Protein AF-A0ABC9ILT9-F1 (afdb_monomer)

Solvent-accessible surface area (backbone atoms only — not comparable to full-atom values): 1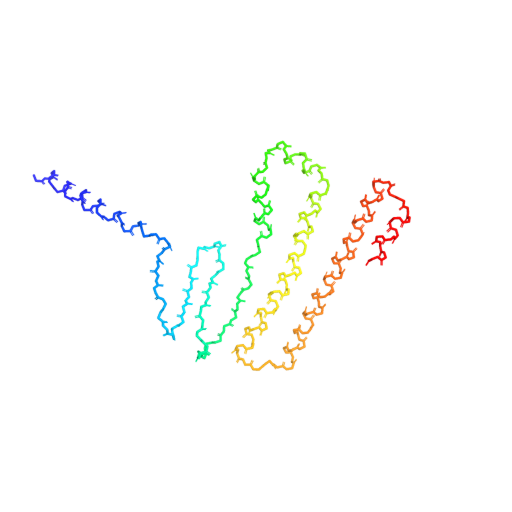0597 Å² total; per-residue (Å²): 116,73,67,62,54,54,52,53,54,57,54,57,60,62,67,63,64,67,75,75,72,66,63,92,83,67,89,73,86,82,63,88,84,54,74,47,78,44,84,54,62,98,89,48,77,66,50,73,48,72,44,92,88,55,90,80,82,84,69,76,73,70,70,80,83,52,64,67,57,51,52,50,48,55,56,67,74,42,52,75,69,54,44,55,60,40,72,68,31,68,67,54,59,46,52,52,51,51,51,57,49,57,46,51,50,52,46,53,50,43,52,52,54,40,54,51,42,54,53,47,74,78,39,83,75,50,73,67,57,51,51,53,52,52,50,50,53,48,50,42,51,52,49,51,49,53,52,51,54,50,49,31,51,53,51,34,56,49,38,52,76,70,70,51,54,71,72,59,41,52,55,50,68,73,108

Nearest PDB structures (foldseek):
  7ohu-assembly1_b  TM=5.796E-01  e=8.945E+00  Saccharomyces cerevisiae S288C

Organism: NCBI:txid273526

Radius of gyration: 27.29 Å; Cα contacts (8 Å, |Δi|>4): 76; chains: 1; bounding box: 51×63×79 Å

Foldseek 3Di:
DVVVVVVVVVVVVVVVVVVPPPPLPDDDDDDPQDKDWADDPPQDQIDIDHHPPDPDADFRQDTPPCLVVVVVVVLVPDDPVRNVVVVVVPVNVVVSVLSVLVSVLVVLLRVLVRVVSVVVVVHDDDPVNVVVSVVSVVVSVVSVVVSQQVVLVVVLVVCVVVVHDPVVNVVSNVD

S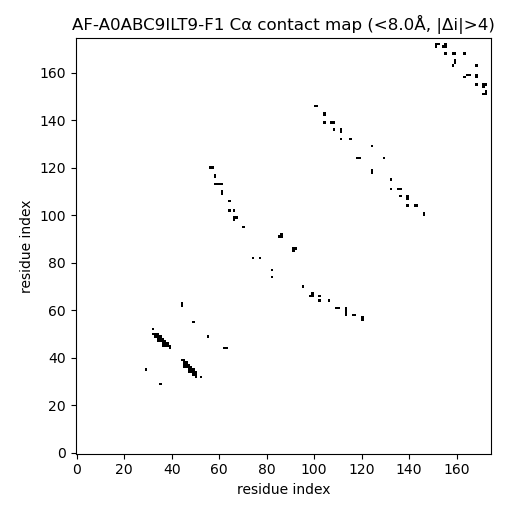econdary structure (DSSP, 8-state):
-HHHHHHHHHHHHHHGGGGG---S----PPPTT--EEE---TTS--EEE--TT-------PPPP--HHHHHHHHHHHS-HHHHHHHHS-HHHHHHHHHHHHHHHHHHHHHHHHHHHHHHHHHSSPPHHHHHHHHHHHHHHHHHHHHHHHHHHHHHHHHHHHTT--HHHHHHHHH-

pLDDT: mean 70.79, std 10.99, range [50.0, 90.25]

Mean predicted aligned error: 15.71 Å

Structure (mmCIF, N/CA/C/O backbone):
data_AF-A0ABC9ILT9-F1
#
_entry.id   AF-A0ABC9ILT9-F1
#
loop_
_atom_site.group_PDB
_atom_site.id
_atom_site.type_symbol
_atom_site.label_atom_id
_atom_site.label_alt_id
_atom_site.label_comp_id
_atom_site.label_asym_id
_atom_site.label_entity_id
_atom_site.label_seq_id
_atom_site.pdbx_PDB_ins_code
_atom_site.Cartn_x
_atom_site.Cartn_y
_atom_site.Cartn_z
_atom_site.occupancy
_atom_site.B_iso_or_equiv
_atom_site.auth_seq_id
_atom_site.auth_comp_id
_atom_site.auth_asym_id
_atom_site.auth_atom_id
_atom_site.pdbx_PDB_model_num
ATOM 1 N N . MET A 1 1 ? -30.916 -44.059 -43.479 1.00 54.59 1 MET A N 1
ATOM 2 C CA . MET A 1 1 ? -29.862 -43.031 -43.674 1.00 54.59 1 MET A CA 1
ATOM 3 C C . MET A 1 1 ? -29.936 -41.864 -42.690 1.00 54.59 1 MET A C 1
ATOM 5 O O . MET A 1 1 ? -28.904 -41.547 -42.123 1.00 54.59 1 MET A O 1
ATOM 9 N N . LYS A 1 2 ? -31.103 -41.248 -42.431 1.00 53.88 2 LYS A N 1
ATOM 10 C CA . LYS A 1 2 ? -31.210 -40.080 -41.524 1.00 53.88 2 LYS A CA 1
ATOM 11 C C . LYS A 1 2 ? -30.817 -40.367 -40.060 1.00 53.88 2 LYS A C 1
ATOM 13 O O . LYS A 1 2 ? -30.171 -39.535 -39.442 1.00 53.88 2 LYS A O 1
ATOM 18 N N . VAL A 1 3 ? -31.123 -41.560 -39.539 1.00 65.19 3 VAL A N 1
ATOM 19 C CA . VAL A 1 3 ? -30.796 -41.960 -38.150 1.00 65.19 3 VAL A CA 1
ATOM 20 C C . VAL A 1 3 ? -29.284 -42.108 -37.923 1.00 65.19 3 VAL A C 1
ATOM 22 O O . VAL A 1 3 ? -28.774 -41.663 -36.901 1.00 65.19 3 VAL A O 1
ATOM 25 N N . ASN A 1 4 ? -28.542 -42.630 -38.906 1.00 65.88 4 ASN A N 1
ATOM 26 C CA . ASN A 1 4 ? -27.086 -42.789 -38.790 1.00 65.88 4 ASN A CA 1
ATOM 27 C C . ASN A 1 4 ? -26.354 -41.439 -38.780 1.00 65.88 4 ASN A C 1
ATOM 29 O O . ASN A 1 4 ? -25.340 -41.309 -38.106 1.00 65.88 4 ASN A O 1
ATOM 33 N N . ILE A 1 5 ? -26.882 -40.425 -39.475 1.00 76.50 5 ILE A N 1
ATOM 34 C CA . ILE A 1 5 ? -26.296 -39.075 -39.485 1.00 76.50 5 ILE A CA 1
ATOM 35 C C . ILE A 1 5 ? -26.460 -38.405 -38.113 1.00 76.50 5 ILE A C 1
ATOM 37 O O . ILE A 1 5 ? -25.511 -37.813 -37.610 1.00 76.50 5 ILE A O 1
ATOM 41 N N . VAL A 1 6 ? -27.620 -38.565 -37.465 1.00 78.62 6 VAL A N 1
ATOM 42 C CA . VAL A 1 6 ? -27.877 -37.988 -36.131 1.00 78.62 6 VAL A CA 1
ATOM 43 C C . VAL A 1 6 ? -26.972 -38.610 -35.064 1.00 78.62 6 VAL A C 1
ATOM 45 O O . VAL A 1 6 ? -26.426 -37.890 -34.232 1.00 78.62 6 VAL A O 1
ATOM 48 N N . ILE A 1 7 ? -26.758 -39.929 -35.116 1.00 79.00 7 ILE A N 1
ATOM 49 C CA . ILE A 1 7 ? -25.883 -40.631 -34.164 1.00 79.00 7 ILE A CA 1
ATOM 50 C C . ILE A 1 7 ? -24.423 -40.189 -34.330 1.00 79.00 7 ILE A C 1
ATOM 52 O O . ILE A 1 7 ? -23.745 -39.943 -33.336 1.00 79.00 7 ILE A O 1
ATOM 56 N N . ILE A 1 8 ? -23.950 -40.024 -35.570 1.00 80.56 8 ILE A N 1
ATOM 57 C CA . ILE A 1 8 ? -22.581 -39.565 -35.846 1.00 80.56 8 ILE A CA 1
ATOM 58 C C . ILE A 1 8 ? -22.377 -38.124 -35.357 1.00 80.56 8 ILE A C 1
ATOM 60 O O . ILE A 1 8 ? -21.364 -37.837 -34.724 1.00 80.56 8 ILE A O 1
ATOM 64 N N . SER A 1 9 ? -23.345 -37.227 -35.572 1.00 76.31 9 SER A N 1
ATOM 65 C CA . SER A 1 9 ? -23.261 -35.853 -35.059 1.00 76.31 9 SER A CA 1
ATOM 66 C C . SER A 1 9 ? -23.227 -35.801 -33.529 1.00 76.31 9 SER A C 1
ATOM 68 O O . SER A 1 9 ? -22.429 -35.054 -32.968 1.00 76.31 9 SER A O 1
ATOM 70 N N . LEU A 1 10 ? -24.031 -36.624 -32.848 1.00 78.19 10 LEU A N 1
ATOM 71 C CA . LEU A 1 10 ? -24.052 -36.675 -31.384 1.00 78.19 10 LEU A CA 1
ATOM 72 C C . LEU A 1 10 ? -22.740 -37.231 -30.801 1.00 78.19 10 LEU A C 1
ATOM 74 O O . LEU A 1 10 ? -22.298 -36.787 -29.744 1.00 78.19 10 LEU A O 1
ATOM 78 N N . LEU A 1 11 ? -22.095 -38.158 -31.516 1.00 80.12 11 LEU A N 1
ATOM 79 C CA . LEU A 1 11 ? -20.797 -38.709 -31.135 1.00 80.12 11 LEU A CA 1
ATOM 80 C C . LEU A 1 11 ? -19.668 -37.676 -31.283 1.00 80.12 11 LEU A C 1
ATOM 82 O O . LEU A 1 11 ? -18.780 -37.618 -30.448 1.00 80.12 11 LEU A O 1
ATOM 86 N N . ILE A 1 12 ? -19.702 -36.819 -32.308 1.00 78.75 12 ILE A N 1
ATOM 87 C CA . ILE A 1 12 ? -18.672 -35.781 -32.499 1.00 78.75 12 ILE A CA 1
ATOM 88 C C . ILE A 1 12 ? -18.761 -34.703 -31.403 1.00 78.75 12 ILE A C 1
ATOM 90 O O . ILE A 1 12 ? -17.734 -34.227 -30.923 1.00 78.75 12 ILE A O 1
ATOM 94 N N . LEU A 1 13 ? -19.976 -34.364 -30.957 1.00 72.00 13 LEU A N 1
ATOM 95 C CA . LEU A 1 13 ? -20.217 -33.384 -29.889 1.00 72.00 13 LEU A CA 1
ATOM 96 C C . LEU A 1 13 ? -19.703 -33.840 -28.512 1.00 72.00 13 LEU A C 1
ATOM 98 O O . LEU A 1 13 ? -19.287 -33.001 -27.712 1.00 72.00 13 LEU A O 1
ATOM 102 N N . SER A 1 14 ? -19.687 -35.146 -28.228 1.00 70.94 14 SER A N 1
ATOM 103 C CA . SER A 1 14 ? -19.218 -35.661 -26.934 1.00 70.94 14 SER A CA 1
ATOM 104 C C . SER A 1 14 ? -17.690 -35.718 -26.810 1.00 70.94 14 SER A C 1
ATOM 106 O O . SER A 1 14 ? -17.179 -35.609 -25.696 1.00 70.94 14 SER A O 1
ATOM 108 N N . LEU A 1 15 ? -16.939 -35.798 -27.919 1.00 67.38 15 LEU A N 1
ATOM 109 C CA . LEU A 1 15 ? -15.468 -35.766 -27.880 1.00 67.38 15 LEU A CA 1
ATOM 110 C C . LEU A 1 15 ? -14.885 -34.358 -27.644 1.00 67.38 15 LEU A C 1
ATOM 112 O O . LEU A 1 15 ? -13.757 -34.241 -27.167 1.00 67.38 15 LEU A O 1
ATOM 116 N N . SER A 1 16 ? -15.631 -33.282 -27.917 1.00 65.00 16 SER A N 1
ATOM 117 C CA . SER A 1 16 ? -15.161 -31.902 -27.696 1.00 65.00 16 SER A CA 1
ATOM 118 C C . SER A 1 16 ? -15.194 -31.433 -26.232 1.00 65.00 16 SER A C 1
ATOM 120 O O . SER A 1 16 ? -14.546 -30.441 -25.897 1.00 65.00 16 SER A O 1
ATOM 122 N N . SER A 1 17 ? -15.893 -32.134 -25.332 1.00 59.00 17 SER A N 1
ATOM 123 C CA . SER A 1 17 ? -16.068 -31.689 -23.936 1.00 59.00 17 SER A CA 1
ATOM 124 C C . SER A 1 17 ? -14.898 -32.011 -22.998 1.00 59.00 17 SER A C 1
ATOM 126 O O . SER A 1 17 ? -14.848 -31.477 -21.892 1.00 59.00 17 SER A O 1
ATOM 128 N N . CYS A 1 18 ? -13.916 -32.816 -23.415 1.00 62.31 18 CYS A N 1
ATOM 129 C CA . CYS A 1 18 ? -12.738 -33.106 -22.585 1.00 62.31 18 CYS A CA 1
ATOM 130 C C . CYS A 1 18 ? -11.659 -32.007 -22.636 1.00 62.31 18 CYS A C 1
ATOM 132 O O . CYS A 1 18 ? -10.775 -31.986 -21.783 1.00 62.31 18 CYS A O 1
ATOM 134 N N . ALA A 1 19 ? -11.734 -31.062 -23.582 1.00 59.66 19 ALA A N 1
ATOM 135 C CA . ALA A 1 19 ? -10.762 -29.969 -23.702 1.00 59.66 19 ALA A CA 1
ATOM 136 C C . ALA A 1 19 ? -10.899 -28.888 -22.606 1.00 59.66 19 ALA A C 1
ATOM 138 O O . ALA A 1 19 ? -9.993 -28.076 -22.430 1.00 59.66 19 ALA A O 1
ATOM 139 N N . LEU A 1 20 ? -12.003 -28.891 -21.849 1.00 57.59 20 LEU A N 1
ATOM 140 C CA . LEU A 1 20 ? -12.288 -27.922 -20.782 1.00 57.59 20 LEU A CA 1
ATOM 141 C C . LEU A 1 20 ? -11.794 -28.361 -19.390 1.00 57.59 20 LEU A C 1
ATOM 143 O O . LEU A 1 20 ? -11.826 -27.563 -18.460 1.00 57.59 20 LEU A O 1
ATOM 147 N N . PHE A 1 21 ? -11.276 -29.587 -19.238 1.00 55.72 21 PHE A N 1
ATOM 148 C CA . PHE A 1 21 ? -10.697 -30.093 -17.982 1.00 55.72 21 PHE A CA 1
ATOM 149 C C . PHE A 1 21 ? -9.173 -29.912 -17.907 1.00 55.72 21 PHE A C 1
ATOM 151 O O . PHE A 1 21 ? -8.453 -30.730 -17.330 1.00 55.72 21 PHE A O 1
ATOM 158 N N . LYS A 1 22 ? -8.640 -28.833 -18.487 1.00 54.56 22 LYS A N 1
ATOM 159 C CA . LYS A 1 22 ? -7.242 -28.470 -18.258 1.00 54.56 22 LYS A CA 1
ATOM 160 C C . LYS A 1 22 ? -7.153 -27.860 -16.861 1.00 54.56 22 LYS A C 1
ATOM 162 O O . LYS A 1 22 ? -7.685 -26.779 -16.630 1.00 54.56 22 LYS A O 1
ATOM 167 N N . SER A 1 23 ? -6.534 -28.582 -15.923 1.00 52.09 23 SER A N 1
ATOM 168 C CA . SER A 1 23 ? -6.285 -28.066 -14.574 1.00 52.09 23 SER A CA 1
ATOM 169 C C . SER A 1 23 ? -5.623 -26.685 -14.682 1.00 52.09 23 SER A C 1
ATOM 171 O O . SER A 1 23 ? -4.586 -26.590 -15.344 1.00 52.09 23 SER A O 1
ATOM 173 N N . PRO A 1 24 ? -6.168 -25.633 -14.044 1.00 56.03 24 PRO A N 1
ATOM 174 C CA . PRO A 1 24 ? -5.531 -24.316 -14.023 1.00 56.03 24 PRO A CA 1
ATOM 175 C C . PRO A 1 24 ? -4.156 -24.346 -13.330 1.00 56.03 24 PRO A C 1
ATOM 177 O O . PRO A 1 24 ? -3.363 -23.427 -13.488 1.00 56.03 24 PRO A O 1
ATOM 180 N N . ALA A 1 25 ? -3.839 -25.426 -12.609 1.00 53.84 25 ALA A N 1
ATOM 181 C CA . ALA A 1 25 ? -2.528 -25.698 -12.036 1.00 53.84 25 ALA A CA 1
ATOM 182 C C . ALA A 1 25 ? -1.679 -26.602 -12.954 1.00 53.84 25 ALA A C 1
ATOM 184 O O . ALA A 1 25 ? -1.262 -27.695 -12.554 1.00 53.84 25 ALA A O 1
ATOM 185 N N . SER A 1 26 ? -1.431 -26.185 -14.199 1.00 58.94 26 SER A N 1
ATOM 186 C CA . SER A 1 26 ? -0.448 -26.854 -15.057 1.00 58.94 26 SER A CA 1
ATOM 187 C C . SER A 1 26 ? 0.973 -26.465 -14.643 1.00 58.94 26 SER A C 1
ATOM 189 O O . SER A 1 26 ? 1.306 -25.290 -14.502 1.00 58.94 26 SER A O 1
ATOM 191 N N . LYS A 1 27 ? 1.837 -27.465 -14.441 1.00 60.75 27 LYS A N 1
ATOM 192 C CA . LYS A 1 27 ? 3.268 -27.233 -14.218 1.00 60.75 27 LYS A CA 1
ATOM 193 C C . LYS A 1 27 ? 3.913 -26.893 -15.559 1.00 60.75 27 LYS A C 1
ATOM 195 O O . LYS A 1 27 ? 3.873 -27.706 -16.478 1.00 60.75 27 LYS A O 1
ATOM 200 N N . HIS A 1 28 ? 4.500 -25.709 -15.652 1.00 69.00 28 HIS A N 1
ATOM 201 C CA . HIS A 1 28 ? 5.349 -25.306 -16.765 1.00 69.00 28 HIS A CA 1
ATOM 202 C C . HIS A 1 28 ? 6.770 -25.146 -16.232 1.00 69.00 28 HIS A C 1
ATOM 204 O O . HIS A 1 28 ? 6.979 -24.444 -15.243 1.00 69.00 28 HIS A O 1
ATOM 210 N N . GLU A 1 29 ? 7.733 -25.833 -16.844 1.00 70.44 29 GLU A N 1
ATOM 211 C CA . GLU A 1 29 ? 9.141 -25.613 -16.525 1.00 70.44 29 GLU A CA 1
ATOM 212 C C . GLU A 1 29 ? 9.540 -24.212 -16.991 1.00 70.44 29 GLU A C 1
ATOM 214 O O . GLU A 1 29 ? 9.308 -23.838 -18.143 1.00 70.44 29 GLU A O 1
ATOM 219 N N . LEU A 1 30 ? 10.113 -23.432 -16.075 1.00 75.06 30 LEU A N 1
ATOM 220 C CA . LEU A 1 30 ? 10.652 -22.116 -16.385 1.00 75.06 30 LEU A CA 1
ATOM 221 C C . LEU A 1 30 ? 12.015 -22.317 -17.050 1.00 75.06 30 LEU A C 1
ATOM 223 O O . LEU A 1 30 ? 12.928 -22.892 -16.456 1.00 75.06 30 LEU A O 1
ATOM 227 N N . LYS A 1 31 ? 12.154 -21.854 -18.288 1.00 77.88 31 LYS A N 1
ATOM 228 C CA . LYS A 1 31 ? 13.430 -21.824 -18.993 1.00 77.88 31 LYS A CA 1
ATOM 229 C C . LY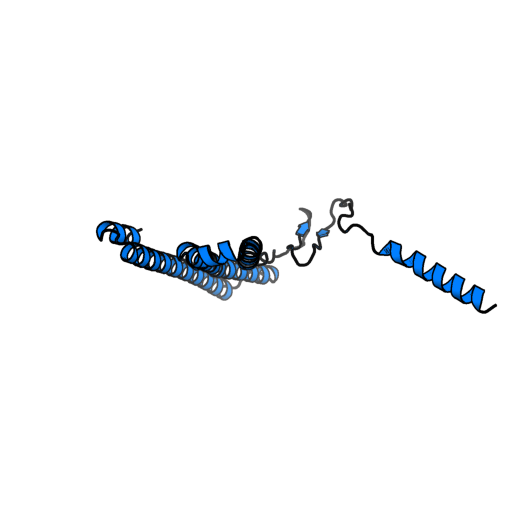S A 1 31 ? 14.317 -20.725 -18.396 1.00 77.88 31 LYS A C 1
ATOM 231 O O . LYS A 1 31 ? 13.849 -19.607 -18.164 1.00 77.88 31 LYS A O 1
ATOM 236 N N . PRO A 1 32 ? 15.607 -21.007 -18.165 1.00 73.62 32 PRO A N 1
ATOM 237 C CA . PRO A 1 32 ? 16.547 -20.002 -17.689 1.00 73.62 32 PRO A CA 1
ATOM 238 C C . PRO A 1 32 ? 16.622 -18.793 -18.632 1.00 73.62 32 PRO A C 1
ATOM 240 O O . PRO A 1 32 ? 16.708 -18.958 -19.846 1.00 73.62 32 PRO A O 1
ATOM 243 N N . GLY A 1 33 ? 16.623 -17.584 -18.066 1.00 74.56 33 GLY A N 1
ATOM 244 C CA . GLY A 1 33 ? 16.824 -16.337 -18.815 1.00 74.56 33 GLY A CA 1
ATOM 245 C C . GLY A 1 33 ? 15.578 -15.750 -19.488 1.00 74.56 33 GLY A C 1
ATOM 246 O O . GLY A 1 33 ? 15.668 -14.670 -20.065 1.00 74.56 33 GLY A O 1
ATOM 247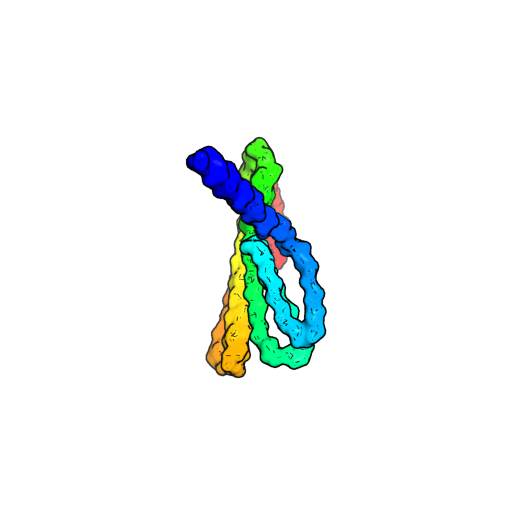 N N . GLU A 1 34 ? 14.415 -16.396 -19.390 1.00 77.50 34 GLU A N 1
ATOM 248 C CA . GLU A 1 34 ? 13.156 -15.857 -19.915 1.00 77.50 34 GLU A CA 1
ATOM 249 C C . GLU A 1 34 ? 12.341 -15.123 -18.835 1.00 77.50 34 GLU A C 1
ATOM 251 O O . GLU A 1 34 ? 12.401 -15.433 -17.642 1.00 77.50 34 GLU A O 1
ATOM 256 N N . THR A 1 35 ? 11.561 -14.128 -19.261 1.00 76.00 35 THR A N 1
ATOM 257 C CA . THR A 1 35 ? 10.583 -13.435 -18.413 1.00 76.00 35 THR A CA 1
ATOM 258 C C . THR A 1 35 ? 9.261 -14.183 -18.430 1.00 76.00 35 THR A C 1
ATOM 260 O O . THR A 1 35 ? 8.750 -14.521 -19.497 1.00 76.00 35 THR A O 1
ATOM 263 N N . TYR A 1 36 ? 8.685 -14.393 -17.248 1.00 74.94 36 TYR A N 1
ATOM 264 C CA . TYR A 1 36 ? 7.418 -15.103 -17.089 1.00 74.94 36 TYR A CA 1
ATOM 265 C C . TYR A 1 36 ? 6.368 -14.200 -16.467 1.00 74.94 36 TYR A C 1
ATOM 267 O O . TYR A 1 36 ? 6.626 -13.551 -15.454 1.00 74.94 36 TYR A O 1
ATOM 275 N N . TRP A 1 37 ? 5.180 -14.200 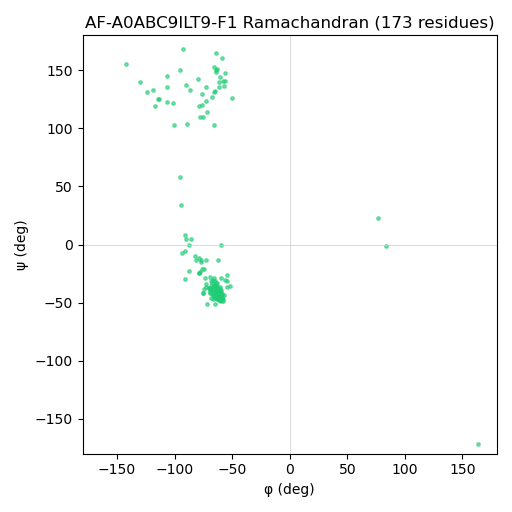-17.067 1.00 71.56 37 TRP A N 1
ATOM 276 C CA . TRP A 1 37 ? 3.987 -13.565 -16.529 1.00 71.56 37 TRP A CA 1
ATOM 277 C C . TRP A 1 37 ? 3.032 -14.650 -16.030 1.00 71.56 37 TRP A C 1
ATOM 279 O O . TRP A 1 37 ? 2.658 -15.550 -16.782 1.00 71.56 37 TRP A O 1
ATOM 289 N N . PHE A 1 38 ? 2.677 -14.587 -14.751 1.00 69.94 38 PHE A N 1
ATOM 290 C CA . PHE A 1 38 ? 1.752 -15.514 -14.115 1.00 69.94 38 PHE A CA 1
ATOM 291 C C . PHE A 1 38 ? 0.381 -14.848 -14.013 1.00 69.94 38 PHE A C 1
ATOM 293 O O . PHE A 1 38 ? 0.151 -14.004 -13.141 1.00 69.94 38 PHE A O 1
ATOM 300 N N . ASP A 1 39 ? -0.519 -15.242 -14.912 1.00 60.25 39 ASP A N 1
ATOM 301 C CA . ASP A 1 39 ? -1.932 -14.886 -14.847 1.00 60.25 39 ASP A CA 1
ATOM 302 C C . ASP A 1 39 ? -2.624 -15.773 -13.813 1.00 60.25 39 ASP A C 1
ATOM 304 O O . ASP A 1 39 ? -2.782 -16.982 -14.002 1.00 60.25 39 ASP A O 1
ATOM 308 N N . TYR A 1 40 ? -3.019 -15.172 -12.697 1.00 61.84 40 TYR A N 1
ATOM 309 C CA . TYR A 1 40 ? -3.925 -15.807 -11.750 1.00 61.84 40 TYR A CA 1
ATOM 310 C C . TYR A 1 40 ? -5.372 -15.412 -12.076 1.00 61.84 40 TYR A C 1
ATOM 312 O O . TYR A 1 40 ? -5.623 -14.514 -12.881 1.00 61.84 40 TYR A O 1
ATOM 320 N N . ASP A 1 41 ? -6.340 -16.091 -11.464 1.00 59.56 41 ASP A N 1
ATOM 321 C CA . ASP A 1 41 ? -7.739 -15.681 -11.548 1.00 59.56 41 ASP A CA 1
ATOM 322 C C . ASP A 1 41 ? -7.924 -14.247 -11.014 1.00 59.56 41 ASP A C 1
ATOM 324 O O . ASP A 1 41 ? -7.099 -13.735 -10.258 1.00 59.56 41 ASP A O 1
ATOM 328 N N . SER A 1 42 ? -9.027 -13.585 -11.376 1.00 51.47 42 SER A N 1
ATOM 329 C CA . SER A 1 42 ? -9.305 -12.172 -11.049 1.00 51.47 42 SER A CA 1
ATOM 330 C C . SER A 1 42 ? -9.352 -11.842 -9.545 1.00 51.47 42 SER A C 1
ATOM 332 O O . SER A 1 42 ? -9.609 -10.700 -9.172 1.00 51.47 42 SER A O 1
ATOM 334 N N . THR A 1 43 ? -9.143 -12.833 -8.677 1.00 56.28 43 THR A N 1
ATOM 335 C CA . THR A 1 43 ? -9.061 -12.700 -7.221 1.00 56.28 43 THR A CA 1
ATOM 336 C C . THR A 1 43 ? -7.623 -12.535 -6.709 1.00 56.28 43 THR A C 1
ATOM 338 O O . THR A 1 43 ? -7.427 -12.255 -5.526 1.00 56.28 43 THR A O 1
ATOM 341 N N . ARG A 1 44 ? -6.606 -12.681 -7.571 1.00 56.31 44 ARG A N 1
ATOM 342 C CA . ARG A 1 44 ? -5.184 -12.688 -7.195 1.00 56.31 44 ARG A CA 1
ATOM 343 C C . ARG A 1 44 ? -4.372 -11.722 -8.058 1.00 56.31 44 ARG A C 1
ATOM 345 O O . ARG A 1 44 ? -4.564 -11.623 -9.264 1.00 56.31 44 ARG A O 1
ATOM 352 N N . SER A 1 45 ? -3.427 -11.019 -7.434 1.00 58.81 45 SER A N 1
ATOM 353 C CA . SER A 1 45 ? -2.468 -10.164 -8.142 1.00 58.81 45 SER A CA 1
ATOM 354 C C . SER A 1 45 ? -1.545 -11.005 -9.028 1.00 58.81 45 SER A C 1
ATOM 356 O O . SER A 1 45 ? -0.975 -11.984 -8.550 1.00 58.81 45 SER A O 1
ATOM 358 N N . SER A 1 46 ? -1.376 -10.613 -10.296 1.00 63.12 46 SER A N 1
ATOM 359 C CA . SER A 1 46 ? -0.418 -11.218 -11.234 1.00 63.12 46 SER A CA 1
ATOM 360 C C . SER A 1 46 ? 1.005 -11.173 -10.676 1.00 63.12 46 SER A C 1
ATOM 362 O O . SER A 1 46 ? 1.411 -10.162 -10.097 1.00 63.12 46 SER A O 1
ATOM 364 N N . ALA A 1 47 ? 1.784 -12.233 -10.886 1.00 70.00 47 ALA A N 1
ATOM 365 C CA . ALA A 1 47 ? 3.208 -12.244 -10.558 1.00 70.00 47 ALA A CA 1
ATOM 366 C C . ALA A 1 47 ? 4.036 -12.171 -11.841 1.00 70.00 47 ALA A C 1
ATOM 368 O O . ALA A 1 47 ? 3.666 -12.744 -12.862 1.00 70.00 47 ALA A O 1
ATOM 369 N N . ILE A 1 48 ? 5.178 -11.492 -11.782 1.00 74.81 48 ILE A N 1
ATOM 370 C CA . ILE A 1 48 ? 6.148 -11.458 -12.875 1.00 74.81 48 ILE A CA 1
ATOM 371 C C . ILE A 1 48 ? 7.506 -11.919 -12.353 1.00 74.81 48 ILE A C 1
ATOM 373 O O . ILE A 1 48 ? 7.968 -11.462 -11.308 1.00 74.81 48 ILE A O 1
ATOM 377 N N . TYR A 1 49 ? 8.139 -12.838 -13.075 1.00 78.62 49 TYR A N 1
ATOM 378 C CA . TYR A 1 49 ? 9.534 -13.202 -12.856 1.00 78.62 49 TYR A CA 1
ATOM 379 C C . TYR A 1 49 ? 10.394 -12.524 -13.914 1.00 78.62 49 TYR A C 1
ATOM 381 O O . TYR A 1 49 ? 10.199 -12.736 -15.113 1.00 78.62 49 TYR A O 1
ATOM 389 N N . ILE A 1 50 ? 11.357 -11.726 -13.458 1.00 80.44 50 ILE A N 1
ATOM 390 C CA . ILE A 1 50 ? 12.319 -11.035 -14.309 1.00 80.44 50 ILE A CA 1
ATOM 391 C C . ILE A 1 50 ? 13.716 -11.567 -13.961 1.00 80.44 50 ILE A C 1
ATOM 393 O O . ILE A 1 50 ? 14.137 -11.429 -12.810 1.00 80.44 50 ILE A O 1
ATOM 397 N N . PRO A 1 51 ? 14.434 -12.179 -14.920 1.00 80.75 51 PRO A N 1
ATOM 398 C CA . PRO A 1 51 ? 15.827 -12.580 -14.738 1.00 80.75 51 PRO A CA 1
ATOM 399 C C . PRO A 1 51 ? 16.711 -11.392 -14.340 1.00 80.75 51 PRO A C 1
ATOM 401 O O . PRO A 1 51 ? 16.483 -10.275 -14.802 1.00 80.75 51 PRO A O 1
ATOM 404 N N . ALA A 1 52 ? 17.749 -11.639 -13.536 1.00 76.88 52 ALA A N 1
ATOM 405 C CA . ALA A 1 52 ? 18.648 -10.592 -13.035 1.00 76.88 52 ALA A CA 1
ATOM 406 C C . ALA A 1 52 ? 19.307 -9.758 -14.153 1.00 76.88 52 ALA A C 1
ATOM 408 O O . ALA A 1 52 ? 19.548 -8.568 -13.971 1.00 76.88 52 ALA A O 1
ATOM 409 N N . ASP A 1 53 ? 19.531 -10.372 -15.317 1.00 81.12 53 ASP A N 1
ATOM 410 C CA . ASP A 1 53 ? 20.237 -9.772 -16.455 1.00 81.12 53 ASP A CA 1
ATOM 411 C C . ASP A 1 53 ? 19.293 -9.035 -17.429 1.00 81.12 53 ASP A C 1
ATOM 413 O O . ASP A 1 53 ? 19.703 -8.588 -18.501 1.00 81.12 53 ASP A O 1
ATOM 417 N N . SER A 1 54 ? 18.005 -8.932 -17.090 1.00 78.62 54 SER A N 1
ATOM 418 C CA . SER A 1 54 ? 16.992 -8.329 -17.953 1.00 78.62 54 SER A CA 1
ATOM 419 C C . SER A 1 54 ? 17.014 -6.799 -17.895 1.00 78.62 54 SER A C 1
ATOM 421 O O . SER A 1 54 ? 17.156 -6.188 -16.838 1.00 78.62 54 SER A O 1
ATOM 423 N N . ASN A 1 55 ? 16.792 -6.158 -19.043 1.00 80.94 55 ASN A N 1
ATOM 424 C CA . ASN A 1 55 ? 16.590 -4.710 -19.152 1.00 80.94 55 ASN A CA 1
ATOM 425 C C . ASN A 1 55 ? 15.125 -4.285 -18.930 1.00 80.94 55 ASN A C 1
ATOM 427 O O . ASN A 1 55 ? 14.789 -3.108 -19.097 1.00 80.94 55 ASN A O 1
ATOM 431 N N . ILE A 1 56 ? 14.249 -5.229 -18.579 1.00 80.81 56 ILE A N 1
ATOM 432 C CA . ILE A 1 56 ? 12.835 -4.971 -18.329 1.00 80.81 56 ILE A CA 1
ATOM 433 C C . ILE A 1 56 ? 12.693 -4.229 -17.005 1.00 80.81 56 ILE A C 1
ATOM 435 O O . ILE A 1 56 ? 13.104 -4.694 -15.944 1.00 80.81 56 ILE A O 1
ATOM 439 N N . LYS A 1 57 ? 12.053 -3.065 -17.072 1.00 81.44 57 LYS A N 1
ATOM 440 C CA . LYS A 1 57 ? 11.647 -2.295 -15.902 1.00 81.44 57 LYS A CA 1
ATOM 441 C C . LYS A 1 57 ? 10.140 -2.420 -15.751 1.00 81.44 57 LYS A C 1
ATOM 443 O O . LYS A 1 57 ? 9.414 -2.299 -16.734 1.00 81.44 57 LYS A O 1
ATOM 448 N N . TYR A 1 58 ? 9.676 -2.639 -14.531 1.00 81.50 58 TYR A N 1
ATOM 449 C CA . TYR A 1 58 ? 8.258 -2.809 -14.253 1.00 81.50 58 TYR A CA 1
ATOM 450 C C . TYR A 1 58 ? 7.888 -2.143 -12.932 1.00 81.50 58 TYR A C 1
ATOM 452 O O . TYR A 1 58 ? 8.730 -1.974 -12.050 1.00 81.50 58 TYR A O 1
ATOM 460 N N . CYS A 1 59 ? 6.615 -1.787 -12.809 1.00 82.31 59 CYS A N 1
ATOM 461 C CA . CYS A 1 59 ? 6.027 -1.299 -11.573 1.00 82.31 59 CYS A CA 1
ATOM 462 C C . CYS A 1 59 ? 4.996 -2.312 -11.097 1.00 82.31 59 CYS A C 1
ATOM 464 O O . CYS A 1 59 ? 4.087 -2.672 -11.845 1.00 82.31 59 CYS A O 1
ATOM 466 N N . VAL A 1 60 ? 5.138 -2.769 -9.855 1.00 79.25 60 VAL A N 1
ATOM 467 C CA . VAL A 1 60 ? 4.156 -3.648 -9.217 1.00 79.25 60 VAL A CA 1
ATOM 468 C C . VAL A 1 60 ? 2.924 -2.807 -8.901 1.00 79.25 60 VAL A C 1
ATOM 470 O O . VAL A 1 60 ? 3.005 -1.890 -8.083 1.00 79.25 60 VAL A O 1
ATOM 473 N N . ALA A 1 61 ? 1.799 -3.102 -9.553 1.00 72.62 61 ALA A N 1
ATOM 474 C CA . ALA A 1 61 ? 0.525 -2.507 -9.175 1.00 72.62 61 ALA A CA 1
ATOM 475 C C . ALA A 1 61 ? 0.187 -2.906 -7.728 1.00 72.62 61 ALA A C 1
ATOM 477 O O . ALA A 1 61 ? 0.440 -4.052 -7.336 1.00 72.62 61 ALA A O 1
ATOM 478 N N . PRO A 1 62 ? -0.359 -1.990 -6.913 1.00 70.12 62 PRO A N 1
ATOM 479 C CA . PRO A 1 62 ? -0.748 -2.333 -5.558 1.00 70.12 62 PRO A CA 1
ATOM 480 C C . PRO A 1 62 ? -1.820 -3.437 -5.571 1.00 70.12 62 PRO A C 1
ATOM 482 O O . PRO A 1 62 ? -2.656 -3.474 -6.478 1.00 70.12 62 PRO A O 1
ATOM 485 N N . PRO A 1 63 ? -1.792 -4.369 -4.600 1.00 66.12 63 PRO A N 1
ATOM 486 C CA . PRO A 1 63 ? -2.770 -5.447 -4.545 1.00 66.12 63 PRO A CA 1
ATOM 487 C C . PRO A 1 63 ? -4.183 -4.881 -4.340 1.00 66.12 63 PRO A C 1
ATOM 489 O O . PRO A 1 63 ? -4.319 -3.830 -3.703 1.00 66.12 63 PRO A O 1
ATOM 492 N N . PRO A 1 64 ? -5.230 -5.572 -4.834 1.00 61.81 64 PRO A N 1
ATOM 493 C CA . PRO A 1 64 ? -6.604 -5.151 -4.608 1.00 61.81 64 PRO A CA 1
ATOM 494 C C . PRO A 1 64 ? -6.877 -5.066 -3.105 1.00 61.81 64 PRO A C 1
ATOM 496 O O . PRO A 1 64 ? -6.405 -5.893 -2.320 1.00 61.81 64 PRO A O 1
ATOM 499 N N . ASP A 1 65 ? -7.630 -4.048 -2.703 1.00 63.25 65 ASP A N 1
ATOM 500 C CA . ASP A 1 65 ? -8.035 -3.868 -1.318 1.00 63.25 65 ASP A CA 1
ATOM 501 C C . ASP A 1 65 ? -8.969 -5.006 -0.881 1.00 63.25 65 ASP A C 1
ATOM 503 O O . ASP A 1 65 ? -10.150 -5.052 -1.227 1.00 63.25 65 ASP A O 1
ATOM 507 N N . VAL A 1 66 ? -8.418 -5.950 -0.118 1.00 58.62 66 VAL A N 1
ATOM 508 C CA . VAL A 1 66 ? -9.150 -7.107 0.405 1.00 58.62 66 VAL A CA 1
ATOM 509 C C . VAL A 1 66 ? -9.828 -6.830 1.745 1.00 58.62 66 VAL A C 1
ATOM 511 O O . VAL A 1 66 ? -10.483 -7.717 2.278 1.00 58.62 66 VAL A O 1
ATOM 514 N N . ALA A 1 67 ? -9.707 -5.632 2.328 1.00 57.03 67 ALA A N 1
ATOM 515 C CA . ALA A 1 67 ? -10.285 -5.373 3.646 1.00 57.03 67 ALA A CA 1
ATOM 516 C C . ALA A 1 67 ? -11.814 -5.521 3.618 1.00 57.03 67 ALA A C 1
ATOM 518 O O . ALA A 1 67 ? -12.388 -6.232 4.441 1.00 57.03 67 ALA A O 1
ATOM 519 N N . GLN A 1 68 ? -12.471 -4.921 2.622 1.00 58.50 68 GLN A N 1
ATOM 520 C CA . GLN A 1 68 ? -13.924 -5.009 2.444 1.00 58.50 68 GLN A CA 1
ATOM 521 C C . GLN A 1 68 ? -14.389 -6.439 2.138 1.00 58.50 68 GLN A C 1
ATOM 523 O O . GLN A 1 68 ? -15.409 -6.876 2.670 1.00 58.50 68 GLN A O 1
ATOM 528 N N . SER A 1 69 ? -13.643 -7.190 1.320 1.00 59.44 69 SER A N 1
ATOM 529 C CA . SER A 1 69 ? -14.000 -8.570 0.970 1.00 59.44 69 SER A CA 1
ATOM 530 C C . SER A 1 69 ? -13.776 -9.542 2.129 1.00 59.44 69 SER A C 1
ATOM 532 O O . SER A 1 69 ? -14.606 -10.419 2.347 1.00 59.44 69 SER A O 1
ATOM 534 N N . VAL A 1 70 ? -12.728 -9.344 2.932 1.00 59.88 70 VAL A N 1
ATOM 535 C CA . VAL A 1 70 ? -12.482 -10.093 4.173 1.00 59.88 70 VAL A CA 1
ATOM 536 C C . VAL A 1 70 ? -13.555 -9.778 5.212 1.00 59.88 70 VAL A C 1
ATOM 538 O O . VAL A 1 70 ? -14.086 -10.698 5.823 1.00 59.88 70 VAL A O 1
ATOM 541 N N . ILE A 1 71 ? -13.948 -8.509 5.372 1.00 59.38 71 ILE A N 1
ATOM 542 C CA . ILE A 1 71 ? -15.063 -8.119 6.252 1.00 59.38 71 ILE A CA 1
ATOM 543 C C . ILE A 1 71 ? -16.380 -8.749 5.779 1.00 59.38 71 ILE A C 1
ATOM 545 O O . ILE A 1 71 ? -17.159 -9.231 6.601 1.00 59.38 71 ILE A O 1
ATOM 549 N N . ALA A 1 72 ? -16.651 -8.742 4.473 1.00 61.09 72 ALA A N 1
ATOM 550 C CA . ALA A 1 72 ? -17.847 -9.356 3.906 1.00 61.09 72 ALA A CA 1
ATOM 551 C C . ALA A 1 72 ? -17.853 -10.881 4.099 1.00 61.09 72 ALA A C 1
ATOM 553 O O . ALA A 1 72 ? -18.889 -11.431 4.463 1.00 61.09 72 ALA A O 1
ATOM 554 N N . ALA A 1 73 ? -16.706 -11.544 3.930 1.00 62.00 73 ALA A N 1
ATOM 555 C CA . ALA A 1 73 ? -16.545 -12.975 4.181 1.00 62.00 73 ALA A CA 1
ATOM 556 C C . ALA A 1 73 ? -16.740 -13.318 5.667 1.00 62.00 73 ALA A C 1
ATOM 558 O O . ALA A 1 73 ? -17.531 -14.200 5.985 1.00 62.00 73 ALA A O 1
ATOM 559 N N . LEU A 1 74 ? -16.131 -12.550 6.576 1.00 59.72 74 LEU A N 1
ATOM 560 C CA . LEU A 1 74 ? -16.346 -12.674 8.022 1.00 59.72 74 LEU A CA 1
ATOM 561 C C . LEU A 1 74 ? -17.824 -12.515 8.392 1.00 59.72 74 LEU A C 1
ATOM 563 O O . LEU A 1 74 ? -18.346 -13.295 9.178 1.00 59.72 74 LEU A O 1
ATOM 567 N N . LYS A 1 75 ? -18.525 -11.539 7.802 1.00 59.34 75 LYS A N 1
ATOM 568 C CA . LYS A 1 75 ? -19.971 -11.364 8.011 1.00 59.34 75 LYS A CA 1
ATOM 569 C C . LYS A 1 75 ? -20.792 -12.521 7.441 1.00 59.34 75 LYS A C 1
ATOM 571 O O . LYS A 1 75 ? -21.809 -12.860 8.028 1.00 59.34 75 LYS A O 1
ATOM 576 N N . ALA A 1 76 ? -20.379 -13.105 6.319 1.00 64.94 76 ALA A N 1
ATOM 577 C CA . ALA A 1 76 ? -21.074 -14.221 5.680 1.00 64.94 76 ALA A CA 1
ATOM 578 C C . ALA A 1 76 ? -20.892 -15.555 6.427 1.00 64.94 76 ALA A C 1
ATOM 580 O O . ALA A 1 76 ? -21.783 -16.398 6.384 1.00 64.94 76 ALA A O 1
ATOM 581 N N . GLU A 1 77 ? -19.770 -15.741 7.128 1.00 61.53 77 GLU A N 1
ATOM 582 C CA . GLU A 1 77 ? -19.500 -16.923 7.963 1.00 61.53 77 GLU A CA 1
ATOM 583 C C . GLU A 1 77 ? -20.215 -16.885 9.329 1.00 61.53 77 GLU A C 1
ATOM 585 O O . GLU A 1 77 ? -20.285 -17.897 10.027 1.00 61.53 77 GLU A O 1
ATOM 590 N N . MET A 1 78 ? -20.778 -15.738 9.720 1.00 63.16 78 MET A N 1
ATOM 591 C CA . MET A 1 78 ? -21.520 -15.576 10.972 1.00 63.16 78 MET A CA 1
ATOM 592 C C . MET A 1 78 ? -23.014 -15.870 10.778 1.00 63.16 78 MET A C 1
ATOM 594 O O . MET A 1 78 ? -23.636 -15.422 9.819 1.00 63.16 78 MET A O 1
ATOM 598 N N . SER A 1 79 ? -23.632 -16.594 11.717 1.00 56.47 79 SER A N 1
ATOM 599 C CA . SER A 1 79 ? -25.089 -16.825 11.694 1.00 56.47 79 SER A CA 1
ATOM 600 C C . SER A 1 79 ? -25.876 -15.520 11.897 1.00 56.47 79 SER A C 1
ATOM 602 O O . SER A 1 79 ? -25.405 -14.603 12.569 1.00 56.47 79 SER A O 1
ATOM 604 N N . THR A 1 80 ? -27.106 -15.425 11.382 1.00 58.91 80 THR A N 1
ATOM 605 C CA . THR A 1 80 ? -27.977 -14.234 11.511 1.00 58.91 80 THR A CA 1
ATOM 606 C C . THR A 1 80 ? -28.197 -13.777 12.960 1.00 58.91 80 THR A C 1
ATOM 608 O O . THR A 1 80 ? -28.297 -12.578 13.215 1.00 58.91 80 THR A O 1
ATOM 611 N N . GLU A 1 81 ? -28.199 -14.703 13.921 1.00 54.41 81 GLU A N 1
ATOM 612 C CA . GLU A 1 81 ? -28.306 -14.411 15.359 1.00 54.41 81 GLU A CA 1
ATOM 613 C C . GLU A 1 81 ? -27.003 -13.839 15.938 1.00 54.41 81 GLU A C 1
ATOM 615 O O . GLU A 1 81 ? -27.037 -12.908 16.744 1.00 54.41 81 GLU A O 1
ATOM 620 N N . GLN A 1 82 ? -25.843 -14.332 15.491 1.00 54.97 82 GLN A N 1
ATOM 621 C CA . GLN A 1 82 ? -24.537 -13.763 15.842 1.00 54.97 82 GLN A CA 1
ATOM 622 C C . GLN A 1 82 ? -24.326 -12.398 15.187 1.00 54.97 82 GLN A C 1
ATOM 624 O O . GLN A 1 82 ? -23.805 -11.497 15.837 1.00 54.97 82 GLN A O 1
ATOM 629 N N . ILE A 1 83 ? -24.784 -12.207 13.946 1.00 51.97 83 ILE A N 1
ATOM 630 C CA . ILE A 1 83 ? -24.746 -10.910 13.266 1.00 51.97 83 ILE A CA 1
ATOM 631 C C . ILE A 1 83 ? -25.587 -9.899 14.038 1.00 51.97 83 ILE A C 1
ATOM 633 O O . ILE A 1 83 ? -25.083 -8.813 14.278 1.00 51.97 83 ILE A O 1
ATOM 637 N N . GLN A 1 84 ? -26.808 -10.214 14.488 1.00 52.75 84 GLN A N 1
ATOM 638 C CA . GLN A 1 84 ? -27.617 -9.275 15.287 1.00 52.75 84 GLN A CA 1
ATOM 639 C C . GLN A 1 84 ? -26.992 -8.953 16.653 1.00 52.75 84 GLN A C 1
ATOM 641 O O . GLN A 1 84 ? -27.002 -7.798 17.074 1.00 52.75 84 GLN A O 1
ATOM 646 N N . LYS A 1 85 ? -26.385 -9.943 17.320 1.00 54.69 85 LYS A N 1
ATOM 647 C CA . LYS A 1 85 ? -25.672 -9.734 18.591 1.00 54.69 85 LYS A CA 1
ATOM 648 C C . LYS A 1 85 ? -24.418 -8.866 18.434 1.00 54.69 85 LYS A C 1
ATOM 650 O O . LYS A 1 85 ? -24.129 -8.068 19.314 1.00 54.69 85 LYS A O 1
ATOM 655 N N . VAL A 1 86 ? -23.701 -9.013 17.318 1.00 52.31 86 VAL A N 1
ATOM 656 C CA . VAL A 1 86 ? -22.431 -8.321 17.030 1.00 52.31 86 VAL A CA 1
ATOM 657 C C . VAL A 1 86 ? -22.631 -6.986 16.302 1.00 52.31 86 VAL A C 1
ATOM 659 O O . VAL A 1 86 ? -21.861 -6.057 16.500 1.00 52.31 86 VAL A O 1
ATOM 662 N N . SER A 1 87 ? -23.686 -6.824 15.503 1.00 50.00 87 SER A N 1
ATOM 663 C CA . SER A 1 87 ? -24.071 -5.521 14.931 1.00 50.00 87 SER A CA 1
ATOM 664 C C . SER A 1 87 ? -24.723 -4.596 15.963 1.00 50.00 87 SER A C 1
ATOM 666 O O . SER A 1 87 ? -24.665 -3.380 15.796 1.00 50.00 87 SER A O 1
ATOM 668 N N . GLY A 1 88 ? -25.256 -5.150 17.058 1.00 50.78 88 GLY A N 1
ATOM 669 C CA . GLY A 1 88 ? -25.560 -4.403 18.282 1.00 50.78 88 GLY A CA 1
ATOM 670 C C . GLY A 1 88 ? -24.331 -4.092 19.150 1.00 50.78 88 GLY A C 1
ATOM 671 O O . GLY A 1 88 ? -24.421 -3.248 20.040 1.00 50.78 88 GLY A O 1
ATOM 672 N N . ASP A 1 89 ? -23.187 -4.736 18.894 1.00 52.84 89 ASP A N 1
ATOM 673 C CA . ASP A 1 89 ? -21.943 -4.530 19.633 1.00 52.84 89 ASP A CA 1
ATOM 674 C C . ASP A 1 89 ? -21.132 -3.403 18.974 1.00 52.84 89 ASP A C 1
ATOM 676 O O . ASP A 1 89 ? -20.521 -3.557 17.909 1.00 52.84 89 ASP A O 1
ATOM 680 N N . ALA A 1 90 ? -21.147 -2.223 19.598 1.00 54.12 90 ALA A N 1
ATOM 681 C CA . ALA A 1 90 ? -20.498 -1.019 19.077 1.00 54.12 90 ALA A CA 1
ATOM 682 C C . ALA A 1 90 ? -18.998 -1.231 18.770 1.00 54.12 90 ALA A C 1
ATOM 684 O O . ALA A 1 90 ? -18.449 -0.573 17.881 1.00 54.12 90 ALA A O 1
ATOM 685 N N . GLY A 1 91 ? -18.342 -2.184 19.445 1.00 52.53 91 GLY A N 1
ATOM 686 C CA . GLY A 1 91 ? -16.939 -2.539 19.225 1.00 52.53 91 GLY A CA 1
ATOM 687 C C . GLY A 1 91 ? -16.644 -3.117 17.835 1.00 52.53 91 GLY A C 1
ATOM 688 O O . GLY A 1 91 ? -15.642 -2.749 17.223 1.00 52.53 91 GLY A O 1
ATOM 689 N N . PHE A 1 92 ? -17.524 -3.959 17.283 1.00 55.31 92 PHE A N 1
ATOM 690 C CA . PHE A 1 92 ? -17.298 -4.577 15.970 1.00 55.31 92 PHE A CA 1
ATOM 691 C C . PHE A 1 92 ? -17.528 -3.595 14.820 1.00 55.31 92 PHE A C 1
ATOM 693 O O . PHE A 1 92 ? -16.726 -3.532 13.888 1.00 55.31 92 PHE A O 1
ATOM 700 N N . SER A 1 93 ? -18.582 -2.774 14.900 1.00 57.53 93 SER A N 1
ATOM 701 C CA . SER A 1 93 ? -18.808 -1.710 13.912 1.00 57.53 93 SER A CA 1
ATOM 702 C C . SER A 1 93 ? -17.645 -0.714 13.893 1.00 57.53 93 SER A C 1
ATOM 704 O O . SER A 1 93 ? -17.256 -0.253 12.821 1.00 57.53 93 SER A O 1
ATOM 706 N N . THR A 1 94 ? -17.060 -0.419 15.056 1.00 59.91 94 THR A N 1
ATOM 707 C CA . THR A 1 94 ? -15.888 0.459 15.172 1.00 59.91 94 THR A CA 1
ATOM 708 C C . THR A 1 94 ? -14.651 -0.193 14.556 1.00 59.91 94 THR A C 1
ATOM 710 O O . THR A 1 94 ? -14.015 0.419 13.710 1.00 59.91 94 THR A O 1
ATOM 713 N N . ALA A 1 95 ? -14.377 -1.471 14.846 1.00 59.28 95 ALA A N 1
ATOM 714 C CA . ALA A 1 95 ? -13.252 -2.202 14.255 1.00 59.28 95 ALA A CA 1
ATOM 715 C C . ALA A 1 95 ? -13.342 -2.327 12.720 1.00 59.28 95 ALA A C 1
ATOM 717 O O . ALA A 1 95 ? -12.332 -2.223 12.026 1.00 59.28 95 ALA A O 1
ATOM 718 N N . VAL A 1 96 ? -14.549 -2.513 12.173 1.00 58.75 96 VAL A N 1
ATOM 719 C CA . VAL A 1 96 ? -14.795 -2.546 10.720 1.00 58.75 96 VAL A CA 1
ATOM 720 C C . VAL A 1 96 ? -14.555 -1.175 10.083 1.00 58.75 96 VAL A C 1
ATOM 722 O O . VAL A 1 96 ? -13.933 -1.088 9.025 1.00 58.75 96 VAL A O 1
ATOM 725 N N . VAL A 1 97 ? -15.021 -0.102 10.726 1.00 61.78 97 VAL A N 1
ATOM 726 C CA . VAL A 1 97 ? -14.789 1.276 10.272 1.00 61.78 97 VAL A CA 1
ATOM 727 C C . VAL A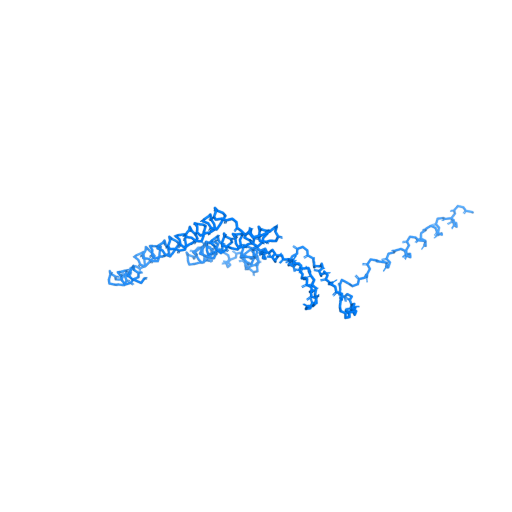 1 97 ? -13.308 1.649 10.383 1.00 61.78 97 VAL A C 1
ATOM 729 O O . VAL A 1 97 ? -12.775 2.266 9.465 1.00 61.78 97 VAL A O 1
ATOM 732 N N . ASP A 1 98 ? -12.618 1.234 11.442 1.00 62.25 98 ASP A N 1
ATOM 733 C CA . ASP A 1 98 ? -11.183 1.460 11.635 1.00 62.25 98 ASP A CA 1
ATOM 734 C C . ASP A 1 98 ? -10.340 0.705 10.614 1.00 62.25 98 ASP A C 1
ATOM 736 O O . ASP A 1 98 ? -9.385 1.261 10.066 1.00 62.25 98 ASP A O 1
ATOM 740 N N . LEU A 1 99 ? -10.712 -0.540 10.310 1.00 58.91 99 LEU A N 1
ATOM 741 C CA . LEU A 1 99 ? -10.077 -1.306 9.248 1.00 58.91 99 LEU A CA 1
ATOM 742 C C . LEU A 1 99 ? -10.278 -0.605 7.897 1.00 58.91 99 LEU A C 1
ATOM 744 O O . LEU A 1 99 ? -9.300 -0.362 7.202 1.00 58.91 99 LEU A O 1
ATOM 748 N N . ALA A 1 100 ? -11.502 -0.176 7.572 1.00 60.16 100 ALA A N 1
ATOM 749 C CA . ALA A 1 100 ? -11.797 0.557 6.338 1.00 60.16 100 ALA A CA 1
ATOM 750 C C . ALA A 1 100 ? -11.088 1.928 6.241 1.00 60.16 100 ALA A C 1
ATOM 752 O O . ALA A 1 100 ? -10.709 2.359 5.150 1.00 60.16 100 ALA A O 1
ATOM 753 N N . ARG A 1 101 ? -10.877 2.624 7.365 1.00 61.81 101 ARG A N 1
ATOM 754 C CA . ARG A 1 101 ? -10.157 3.910 7.408 1.00 61.81 101 ARG A CA 1
ATOM 755 C C . ARG A 1 101 ? -8.663 3.726 7.175 1.00 61.81 101 ARG A C 1
ATOM 757 O O . ARG A 1 101 ? -8.138 4.328 6.244 1.00 61.81 101 ARG A O 1
ATOM 764 N N . ARG A 1 102 ? -8.016 2.814 7.917 1.00 63.28 102 ARG A N 1
ATOM 765 C CA . ARG A 1 102 ? -6.591 2.466 7.723 1.00 63.28 102 ARG A CA 1
ATOM 766 C C . ARG A 1 102 ? -6.294 2.107 6.271 1.00 63.28 102 ARG A C 1
ATOM 768 O O . ARG A 1 102 ? -5.243 2.445 5.735 1.00 63.28 102 ARG A O 1
ATOM 775 N N . THR A 1 103 ? -7.249 1.460 5.622 1.00 68.81 103 THR A N 1
ATOM 776 C CA . THR A 1 103 ? -7.178 1.106 4.215 1.00 68.81 103 THR A CA 1
ATOM 777 C C . THR A 1 103 ? -7.151 2.318 3.276 1.00 68.81 103 THR A C 1
ATOM 779 O O . THR A 1 103 ? -6.411 2.288 2.301 1.00 68.81 103 THR A O 1
ATOM 782 N N . THR A 1 104 ? -7.850 3.419 3.571 1.00 72.88 104 THR A N 1
ATOM 783 C CA . THR A 1 104 ? -7.850 4.620 2.709 1.00 72.88 104 THR A CA 1
ATOM 784 C C . THR A 1 104 ? -6.470 5.271 2.636 1.00 72.88 104 THR A C 1
ATOM 786 O O . THR A 1 104 ? -5.951 5.482 1.540 1.00 72.88 104 THR A O 1
ATOM 789 N N . THR A 1 105 ? -5.840 5.545 3.783 1.00 77.25 105 THR A N 1
ATOM 790 C CA . THR A 1 105 ? -4.497 6.149 3.818 1.00 77.25 105 THR A CA 1
ATOM 791 C C . THR A 1 105 ? -3.441 5.218 3.217 1.00 77.25 105 THR A C 1
ATOM 793 O O . THR A 1 105 ? -2.591 5.654 2.438 1.00 77.25 105 THR A O 1
ATOM 796 N N . VAL A 1 106 ? -3.516 3.914 3.506 1.00 77.94 106 VAL A N 1
ATOM 797 C CA . VAL A 1 106 ? -2.607 2.916 2.919 1.00 77.94 106 VAL A CA 1
ATOM 798 C C . VAL A 1 106 ? -2.774 2.825 1.401 1.00 77.94 106 VAL A C 1
ATOM 800 O O . VAL A 1 106 ? -1.770 2.762 0.691 1.00 77.94 106 VAL A O 1
ATOM 803 N N . ASN A 1 107 ? -4.008 2.854 0.893 1.00 80.19 107 ASN A N 1
ATOM 804 C CA . ASN A 1 107 ? -4.285 2.839 -0.543 1.00 80.19 107 ASN A CA 1
ATOM 805 C C . ASN A 1 107 ? -3.773 4.113 -1.216 1.00 80.19 107 ASN A C 1
ATOM 807 O O . ASN A 1 107 ? -3.082 4.025 -2.224 1.00 80.19 107 ASN A O 1
ATOM 811 N N . PHE A 1 108 ? -3.992 5.283 -0.611 1.00 82.19 108 PHE A N 1
ATOM 812 C CA . PHE A 1 108 ? -3.475 6.546 -1.135 1.00 82.19 108 PHE A CA 1
ATOM 813 C C . PHE A 1 108 ? -1.941 6.546 -1.263 1.00 82.19 108 PHE A C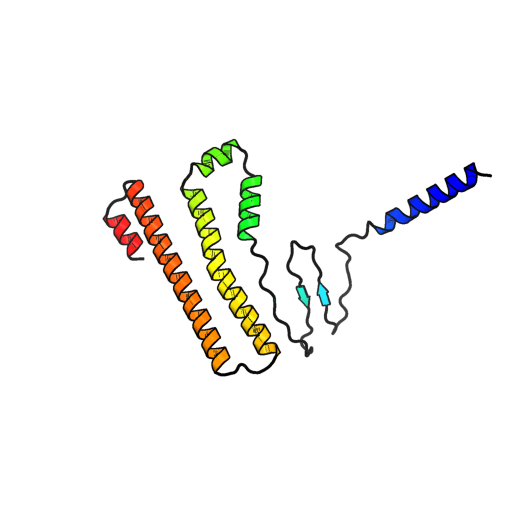 1
ATOM 815 O O . PHE A 1 108 ? -1.397 6.942 -2.297 1.00 82.19 108 PHE A O 1
ATOM 822 N N . ILE A 1 109 ? -1.226 6.051 -0.245 1.00 82.19 109 ILE A N 1
ATOM 823 C CA . ILE A 1 109 ? 0.239 5.910 -0.296 1.00 82.19 109 ILE A CA 1
ATOM 824 C C . ILE A 1 109 ? 0.646 4.922 -1.390 1.00 82.19 109 ILE A C 1
ATOM 826 O O . ILE A 1 109 ? 1.552 5.205 -2.172 1.00 82.19 109 ILE A O 1
ATOM 830 N N . ARG A 1 110 ? -0.017 3.764 -1.455 1.00 82.44 110 ARG A N 1
ATOM 831 C CA . ARG A 1 110 ? 0.247 2.726 -2.458 1.00 82.44 110 ARG A CA 1
ATOM 832 C C . ARG A 1 110 ? 0.084 3.242 -3.883 1.00 82.44 110 ARG A C 1
ATOM 834 O O . ARG A 1 110 ? 0.981 3.038 -4.699 1.00 82.44 110 ARG A O 1
ATOM 841 N N . ASP A 1 111 ? -1.001 3.955 -4.153 1.00 83.19 111 ASP A N 1
ATOM 842 C CA . ASP A 1 111 ? -1.277 4.542 -5.460 1.00 83.19 111 ASP A CA 1
ATOM 843 C C . ASP A 1 111 ? -0.263 5.636 -5.793 1.00 83.19 111 ASP A C 1
ATOM 845 O O . ASP A 1 111 ? 0.288 5.656 -6.894 1.00 83.19 111 ASP A O 1
ATOM 849 N N . THR A 1 112 ? 0.069 6.492 -4.822 1.00 84.19 112 THR A N 1
ATOM 850 C CA . THR A 1 112 ? 1.095 7.531 -4.988 1.00 84.19 112 THR A CA 1
ATOM 851 C C . THR A 1 112 ? 2.443 6.916 -5.368 1.00 84.19 112 THR A C 1
ATOM 853 O O . THR A 1 112 ? 3.058 7.333 -6.349 1.00 84.19 112 THR A O 1
ATOM 856 N N . LEU A 1 113 ? 2.894 5.883 -4.650 1.00 84.62 113 LEU A N 1
ATOM 857 C CA . LEU A 1 113 ? 4.151 5.185 -4.943 1.00 84.62 113 LEU A CA 1
ATOM 858 C C . LEU A 1 113 ? 4.118 4.475 -6.303 1.00 84.62 113 LEU A C 1
ATOM 860 O O . LEU A 1 113 ? 5.123 4.465 -7.019 1.00 84.62 113 LEU A O 1
ATOM 864 N N . TYR A 1 114 ? 2.969 3.921 -6.688 1.00 86.62 114 TYR A N 1
ATOM 865 C CA . TYR A 1 114 ? 2.795 3.310 -8.001 1.00 86.62 114 TYR A CA 1
ATOM 866 C C . TYR A 1 114 ? 2.919 4.343 -9.132 1.00 86.62 114 TYR A C 1
ATOM 868 O O . TYR A 1 114 ? 3.667 4.119 -10.085 1.00 86.62 114 TYR A O 1
ATOM 876 N N . ARG A 1 115 ? 2.284 5.517 -8.996 1.00 84.62 115 ARG A N 1
ATOM 877 C CA . ARG A 1 115 ? 2.407 6.631 -9.957 1.00 84.62 115 ARG A CA 1
ATOM 878 C C . ARG A 1 115 ? 3.845 7.164 -10.053 1.00 84.62 115 ARG A C 1
ATOM 880 O O . ARG A 1 115 ? 4.315 7.448 -11.152 1.00 84.62 115 ARG A O 1
ATOM 887 N N . VAL A 1 116 ? 4.572 7.251 -8.931 1.00 86.50 116 VAL A N 1
ATOM 888 C CA . VAL A 1 116 ? 6.009 7.610 -8.918 1.00 86.50 116 VAL A CA 1
ATOM 889 C C . VAL A 1 116 ? 6.822 6.620 -9.744 1.00 86.50 116 VAL A C 1
ATOM 891 O O . VAL A 1 116 ? 7.685 7.020 -10.529 1.00 86.50 116 VAL A O 1
ATOM 894 N N . CYS A 1 117 ? 6.563 5.325 -9.558 1.00 87.38 117 CYS A N 1
ATOM 895 C CA . CYS A 1 117 ? 7.261 4.280 -10.288 1.00 87.38 117 CYS A CA 1
ATOM 896 C C . CYS A 1 117 ? 7.029 4.424 -11.799 1.00 87.38 117 CYS A C 1
ATOM 898 O O . CYS A 1 117 ? 7.998 4.449 -12.556 1.00 87.38 117 CYS A O 1
ATOM 900 N N . GLU A 1 118 ? 5.780 4.605 -12.238 1.00 86.31 118 GLU A N 1
ATOM 901 C CA . GLU A 1 118 ? 5.458 4.803 -13.656 1.00 86.31 118 GLU A CA 1
ATOM 902 C C . GLU A 1 118 ? 6.137 6.040 -14.250 1.00 86.31 118 GLU A C 1
ATOM 904 O O . GLU A 1 118 ? 6.721 5.959 -15.331 1.00 86.31 118 GLU A O 1
ATOM 909 N N . ALA A 1 119 ? 6.125 7.167 -13.532 1.00 85.62 119 ALA A N 1
ATOM 910 C CA . ALA A 1 119 ? 6.829 8.373 -13.960 1.00 85.62 119 ALA A CA 1
ATOM 911 C C . ALA A 1 119 ? 8.341 8.111 -14.102 1.00 85.62 119 ALA A C 1
ATOM 913 O O . ALA A 1 119 ? 8.975 8.526 -15.074 1.00 85.62 119 ALA A O 1
ATOM 914 N N . ARG A 1 120 ? 8.930 7.332 -13.184 1.00 85.06 120 ARG A N 1
ATOM 915 C CA . ARG A 1 120 ? 10.352 6.969 -13.236 1.00 85.06 120 ARG A CA 1
ATOM 916 C C . ARG A 1 120 ? 10.697 6.012 -14.380 1.00 85.06 120 ARG A C 1
ATOM 918 O O . ARG A 1 120 ? 11.837 6.039 -14.856 1.00 85.06 120 ARG A O 1
ATOM 925 N N . LEU A 1 121 ? 9.752 5.181 -14.827 1.00 86.06 121 LEU A N 1
ATOM 926 C CA . LEU A 1 121 ? 9.934 4.333 -16.010 1.00 86.06 121 LEU A CA 1
ATOM 927 C C . LEU A 1 121 ? 10.103 5.163 -17.287 1.00 86.06 121 LEU A C 1
ATOM 929 O O . LEU A 1 121 ? 10.863 4.758 -18.166 1.00 86.06 121 LEU A O 1
ATOM 933 N N . GLN A 1 122 ? 9.449 6.325 -17.366 1.00 86.12 122 GLN A N 1
ATOM 934 C CA . GLN A 1 122 ? 9.515 7.225 -18.521 1.00 86.12 122 GLN A CA 1
ATOM 935 C C . GLN A 1 122 ? 10.808 8.053 -18.557 1.00 86.12 122 GLN A C 1
ATOM 937 O O . GLN A 1 122 ? 11.244 8.475 -19.626 1.00 86.12 122 GLN A O 1
ATOM 942 N N . GLY A 1 123 ? 11.465 8.257 -17.411 1.00 87.31 123 GLY A N 1
ATOM 943 C CA . GLY A 1 123 ? 12.710 9.014 -17.346 1.00 87.31 123 GLY A CA 1
ATOM 944 C C . GLY A 1 123 ? 13.083 9.470 -15.935 1.00 87.31 123 GLY A C 1
ATOM 945 O O . GLY A 1 123 ? 12.519 9.014 -14.938 1.00 87.31 123 GLY A O 1
ATOM 946 N N . PRO A 1 124 ? 14.120 10.312 -15.791 1.00 88.75 124 PRO A N 1
ATOM 947 C CA . PRO A 1 124 ? 14.398 11.018 -14.543 1.00 88.75 124 PRO A CA 1
ATOM 948 C C . PRO A 1 124 ? 13.238 11.938 -14.172 1.00 88.75 124 PRO A C 1
ATOM 950 O O . PRO A 1 124 ? 12.761 12.685 -15.018 1.00 88.75 124 PRO A O 1
ATOM 953 N N . LEU A 1 125 ? 12.839 11.919 -12.899 1.00 87.75 125 LEU A N 1
ATOM 954 C CA . LEU A 1 125 ? 11.829 12.847 -12.395 1.00 87.75 125 LEU A CA 1
ATOM 955 C C . LEU A 1 125 ? 12.357 14.284 -12.454 1.00 87.75 125 LEU A C 1
ATOM 957 O O . LEU A 1 125 ? 13.466 14.568 -11.974 1.00 87.75 125 LEU A O 1
ATOM 961 N N . THR A 1 126 ? 11.538 15.180 -12.988 1.00 90.25 126 THR A N 1
ATOM 962 C CA . THR A 1 126 ? 11.736 16.629 -12.955 1.00 90.25 126 THR A CA 1
ATOM 963 C C . THR A 1 126 ? 11.684 17.157 -11.516 1.00 90.25 126 THR A C 1
ATOM 965 O O . THR A 1 126 ? 11.247 16.471 -10.588 1.00 90.25 126 THR A O 1
ATOM 968 N N . ALA A 1 127 ? 12.156 18.388 -11.298 1.00 88.62 127 ALA A N 1
ATOM 969 C CA . ALA A 1 127 ? 12.081 19.027 -9.982 1.00 88.62 127 ALA A CA 1
ATOM 970 C C . ALA A 1 127 ? 10.625 19.162 -9.500 1.00 88.62 127 ALA A C 1
ATOM 972 O O . ALA A 1 127 ? 10.317 18.789 -8.372 1.00 88.62 127 ALA A O 1
ATOM 973 N N . THR A 1 128 ? 9.724 19.586 -10.389 1.00 83.94 128 THR A N 1
ATOM 974 C CA . THR A 1 128 ? 8.294 19.749 -10.102 1.00 83.94 128 THR A CA 1
ATOM 975 C C . THR A 1 128 ? 7.617 18.428 -9.740 1.00 83.94 128 THR A C 1
ATOM 977 O O . THR A 1 128 ? 6.869 18.370 -8.770 1.00 83.94 128 THR A O 1
ATOM 980 N N . GLU A 1 129 ? 7.904 17.339 -10.458 1.00 81.19 129 GLU A N 1
ATOM 981 C CA . GLU A 1 129 ? 7.343 16.022 -10.123 1.00 81.19 129 GLU A CA 1
ATOM 982 C C . GLU A 1 129 ? 7.794 15.558 -8.736 1.00 81.19 129 GLU A C 1
ATOM 984 O O . GLU A 1 129 ? 6.983 15.069 -7.954 1.00 81.19 129 GLU A O 1
ATOM 989 N N . LYS A 1 130 ? 9.069 15.767 -8.384 1.00 85.62 130 LYS A N 1
ATOM 990 C CA . LYS A 1 130 ? 9.573 15.448 -7.040 1.00 85.62 130 LYS A CA 1
ATOM 991 C C . LYS A 1 130 ? 8.845 16.238 -5.955 1.00 85.62 130 LYS A C 1
ATOM 993 O O . LYS A 1 130 ? 8.500 15.656 -4.930 1.00 85.62 130 LYS A O 1
ATOM 998 N N . GLU A 1 131 ? 8.599 17.527 -6.171 1.00 86.31 131 GLU A N 1
ATOM 999 C CA . GLU A 1 131 ? 7.851 18.365 -5.227 1.00 86.31 131 GLU A CA 1
ATOM 1000 C C . GLU A 1 131 ? 6.408 17.884 -5.053 1.00 86.31 131 GLU A C 1
ATOM 1002 O O . GLU A 1 131 ? 5.949 17.743 -3.921 1.00 86.31 131 GLU A O 1
ATOM 1007 N N . ILE A 1 132 ? 5.721 17.544 -6.149 1.00 82.81 132 ILE A N 1
ATOM 1008 C CA . ILE A 1 132 ? 4.362 16.980 -6.111 1.00 82.81 132 ILE A CA 1
ATOM 1009 C C . ILE A 1 132 ? 4.340 15.678 -5.303 1.00 82.81 132 ILE A C 1
ATOM 1011 O O . ILE A 1 132 ? 3.452 15.477 -4.474 1.00 82.81 132 ILE A O 1
ATOM 1015 N N . PHE A 1 133 ? 5.328 14.801 -5.489 1.00 84.75 133 PHE A N 1
ATOM 1016 C CA . PHE A 1 133 ? 5.396 13.546 -4.742 1.00 84.75 133 PHE A CA 1
ATOM 1017 C C . PHE A 1 133 ? 5.703 13.748 -3.259 1.00 84.75 133 PHE A C 1
ATOM 1019 O O . PHE A 1 133 ? 5.105 13.080 -2.417 1.00 84.75 133 PHE A O 1
ATOM 1026 N N . LEU A 1 134 ? 6.588 14.684 -2.916 1.00 85.56 134 LEU A N 1
ATOM 1027 C CA . LEU A 1 134 ? 6.840 15.041 -1.519 1.00 85.56 134 LEU A CA 1
ATOM 1028 C C . LEU A 1 134 ? 5.592 15.641 -0.862 1.00 85.56 134 LEU A C 1
ATOM 1030 O O . LEU A 1 134 ? 5.287 15.299 0.279 1.00 85.56 134 LEU A O 1
ATOM 1034 N N . ALA A 1 135 ? 4.835 16.465 -1.590 1.00 84.69 135 ALA A N 1
ATOM 1035 C CA . ALA A 1 135 ? 3.557 16.996 -1.128 1.00 84.69 135 ALA A CA 1
ATOM 1036 C C . ALA A 1 135 ? 2.511 15.887 -0.927 1.00 84.69 135 ALA A C 1
ATOM 1038 O O . ALA A 1 135 ? 1.809 15.890 0.080 1.00 84.69 135 ALA A O 1
ATOM 1039 N N . ALA A 1 136 ? 2.444 14.896 -1.821 1.00 82.06 136 ALA A N 1
ATOM 1040 C CA . ALA A 1 136 ? 1.561 13.742 -1.660 1.00 82.06 136 ALA A CA 1
ATOM 1041 C C . ALA A 1 136 ? 1.942 12.889 -0.435 1.00 82.06 136 ALA A C 1
ATOM 1043 O O . ALA A 1 136 ? 1.074 12.487 0.335 1.00 82.06 136 ALA A O 1
ATOM 1044 N N . ILE A 1 137 ? 3.238 12.666 -0.187 1.00 82.12 137 ILE A N 1
ATOM 1045 C CA . ILE A 1 137 ? 3.711 11.971 1.023 1.00 82.12 137 ILE A CA 1
ATOM 1046 C C . ILE A 1 137 ? 3.367 12.774 2.288 1.00 82.12 137 ILE A C 1
ATOM 1048 O O . ILE A 1 137 ? 2.953 12.191 3.291 1.00 82.12 137 ILE A O 1
ATOM 1052 N N . ALA A 1 138 ? 3.503 14.102 2.250 1.00 83.38 138 ALA A N 1
ATOM 1053 C CA . ALA A 1 138 ? 3.100 14.968 3.355 1.00 83.38 138 ALA A CA 1
ATOM 1054 C C . ALA A 1 138 ? 1.586 14.887 3.615 1.00 83.38 138 ALA A C 1
ATOM 1056 O O . ALA A 1 138 ? 1.182 14.669 4.753 1.00 83.38 138 ALA A O 1
ATOM 1057 N N . ALA A 1 139 ? 0.759 14.930 2.566 1.00 82.00 139 ALA A N 1
ATOM 1058 C CA . ALA A 1 139 ? -0.687 14.756 2.683 1.00 82.00 139 ALA A CA 1
ATOM 1059 C C . ALA A 1 139 ? -1.055 13.391 3.286 1.00 82.00 139 ALA A C 1
ATOM 1061 O O . ALA A 1 139 ? -1.912 13.314 4.161 1.00 82.00 139 ALA A O 1
ATOM 1062 N N . ALA A 1 140 ? -0.363 12.317 2.892 1.00 79.25 140 ALA A N 1
ATOM 1063 C CA . ALA A 1 140 ? -0.567 10.996 3.480 1.00 79.25 140 ALA A CA 1
ATOM 1064 C C . ALA A 1 140 ? -0.219 10.950 4.978 1.00 79.25 140 ALA A C 1
ATOM 1066 O O . ALA A 1 140 ? -0.917 10.311 5.765 1.00 79.25 140 ALA A O 1
ATOM 1067 N N . LYS A 1 141 ? 0.852 11.642 5.387 1.00 80.75 141 LYS A N 1
ATOM 1068 C CA . LYS A 1 141 ? 1.214 11.797 6.801 1.00 80.75 141 LYS A CA 1
ATOM 1069 C C . LYS A 1 141 ? 0.126 12.556 7.564 1.00 80.75 141 LYS A C 1
ATOM 1071 O O . LYS A 1 141 ? -0.239 12.131 8.657 1.00 80.75 141 LYS A O 1
ATOM 1076 N N . ASP A 1 142 ? -0.400 13.636 6.998 1.00 84.44 142 ASP A N 1
ATOM 1077 C CA . ASP A 1 142 ? -1.457 14.430 7.629 1.00 84.44 142 ASP A CA 1
ATOM 1078 C C . ASP A 1 142 ? -2.764 13.634 7.744 1.00 84.44 142 ASP A C 1
ATOM 1080 O O . ASP A 1 142 ? -3.411 13.668 8.790 1.00 84.44 142 ASP A O 1
ATOM 1084 N N . MET A 1 143 ? -3.107 12.832 6.730 1.00 81.44 143 MET A N 1
ATOM 1085 C CA . MET A 1 143 ? -4.222 11.880 6.792 1.00 81.44 143 MET A CA 1
ATOM 1086 C C . MET A 1 143 ? -4.027 10.853 7.914 1.00 81.44 143 MET A C 1
ATOM 1088 O O . MET A 1 143 ? -4.942 10.638 8.707 1.00 81.44 143 MET A O 1
ATOM 1092 N N . ALA A 1 144 ? -2.829 10.275 8.044 1.00 79.88 144 ALA A N 1
ATOM 1093 C CA . ALA A 1 144 ? -2.522 9.324 9.111 1.00 79.88 144 ALA A CA 1
ATOM 1094 C C . ALA A 1 144 ? -2.621 9.958 10.512 1.00 79.88 144 ALA A C 1
ATOM 1096 O O . ALA A 1 144 ? -3.098 9.322 11.453 1.00 79.88 144 ALA A O 1
ATOM 1097 N N . ILE A 1 145 ? -2.187 11.214 10.665 1.00 82.38 145 ILE A N 1
ATOM 1098 C CA . ILE A 1 145 ? -2.313 11.963 11.924 1.00 82.38 145 ILE A CA 1
ATOM 1099 C C . ILE A 1 145 ? -3.787 12.247 12.226 1.00 82.38 145 ILE A C 1
ATOM 1101 O O . ILE A 1 145 ? -4.239 11.961 13.332 1.00 82.38 145 ILE A O 1
ATOM 1105 N N . ALA A 1 146 ? -4.552 12.727 11.245 1.00 83.56 146 ALA A N 1
ATOM 1106 C CA . ALA A 1 146 ? -5.978 12.994 11.403 1.00 83.56 146 ALA A CA 1
ATOM 1107 C C . ALA A 1 146 ? -6.769 11.723 11.760 1.00 83.56 146 ALA A C 1
ATOM 1109 O O . ALA A 1 146 ? -7.655 11.759 12.615 1.00 83.56 146 ALA A O 1
ATOM 1110 N N . GLU A 1 147 ? -6.430 10.580 11.158 1.00 78.69 147 GLU A N 1
ATOM 1111 C CA . GLU A 1 147 ? -6.996 9.279 11.521 1.00 78.69 147 GLU A CA 1
ATOM 1112 C C . GLU A 1 147 ? -6.640 8.877 12.954 1.00 78.69 147 GLU A C 1
ATOM 1114 O O . GLU A 1 147 ? -7.513 8.405 13.687 1.00 78.69 147 GLU A O 1
ATOM 1119 N N . LYS A 1 148 ? -5.382 9.087 13.369 1.00 76.44 148 LYS A N 1
ATOM 1120 C CA . LYS A 1 148 ? -4.936 8.825 14.743 1.00 76.44 148 LYS A CA 1
ATOM 1121 C C . LYS A 1 148 ? -5.725 9.671 15.741 1.00 76.44 148 LYS A C 1
ATOM 1123 O O . LYS A 1 148 ? -6.237 9.140 16.721 1.00 76.44 148 LYS A O 1
ATOM 1128 N N . ASP A 1 149 ? -5.847 10.970 15.495 1.00 80.19 149 ASP A N 1
ATOM 1129 C CA . ASP A 1 149 ? -6.517 11.893 16.412 1.00 80.19 149 ASP A CA 1
ATOM 1130 C C . ASP A 1 149 ? -8.022 11.621 16.485 1.00 80.19 149 ASP A C 1
ATOM 1132 O O . ASP A 1 149 ? -8.607 11.632 17.570 1.00 80.19 149 ASP A O 1
ATOM 1136 N N . LYS A 1 150 ? -8.642 11.260 15.357 1.00 79.50 150 LYS A N 1
ATOM 1137 C CA . LYS A 1 150 ? -10.036 10.815 15.328 1.00 79.50 150 LYS A CA 1
ATOM 1138 C C . LYS A 1 150 ? -10.249 9.519 16.117 1.00 79.50 150 LYS A C 1
ATOM 1140 O O . LYS A 1 150 ? -11.211 9.440 16.876 1.00 79.50 150 LYS A O 1
ATOM 1145 N N . GLN A 1 151 ? -9.345 8.539 16.005 1.00 73.75 151 GLN A N 1
ATOM 1146 C CA . GLN A 1 151 ? -9.400 7.308 16.809 1.00 73.75 151 GLN A CA 1
ATOM 1147 C C . GLN A 1 151 ? -9.312 7.611 18.309 1.00 73.75 151 GLN A C 1
ATOM 1149 O O . GLN A 1 151 ? -10.089 7.066 19.089 1.00 73.75 151 GLN A O 1
ATOM 1154 N N . LYS A 1 152 ? -8.424 8.519 18.731 1.00 72.44 152 LYS A N 1
ATOM 1155 C CA . LYS A 1 152 ? -8.336 8.932 20.144 1.00 72.44 152 LYS A CA 1
ATOM 1156 C C . LYS A 1 152 ? -9.625 9.579 20.638 1.00 72.44 152 LYS A C 1
ATOM 1158 O O . LYS A 1 152 ? -10.073 9.271 21.738 1.00 72.44 152 LYS A O 1
ATOM 1163 N N . GLN A 1 153 ? -10.229 10.454 19.833 1.00 78.50 153 GLN A N 1
ATOM 1164 C CA . GLN A 1 153 ? -11.496 11.104 20.177 1.00 78.50 153 GLN A CA 1
ATOM 1165 C C . GLN A 1 153 ? -12.641 10.091 20.293 1.00 78.50 153 GLN A C 1
ATOM 1167 O O . GLN A 1 153 ? -13.414 10.148 21.247 1.00 78.50 153 GLN A O 1
ATOM 1172 N N . GLU A 1 154 ? -12.738 9.135 19.370 1.00 72.12 154 GLU A N 1
ATOM 1173 C CA . GLU A 1 154 ? -13.759 8.080 19.404 1.00 72.12 154 GLU A CA 1
ATOM 1174 C C . GLU A 1 154 ? -13.545 7.116 20.593 1.00 72.12 154 GLU A C 1
ATOM 1176 O O . GLU A 1 154 ? -14.511 6.743 21.268 1.00 72.12 154 GLU A O 1
ATOM 1181 N N . LEU A 1 155 ? -12.291 6.781 20.926 1.00 71.38 155 LEU A N 1
ATOM 1182 C CA . LEU A 1 155 ? -11.933 6.007 22.124 1.00 71.38 155 LEU A CA 1
ATOM 1183 C C . LEU A 1 155 ? -12.281 6.755 23.415 1.00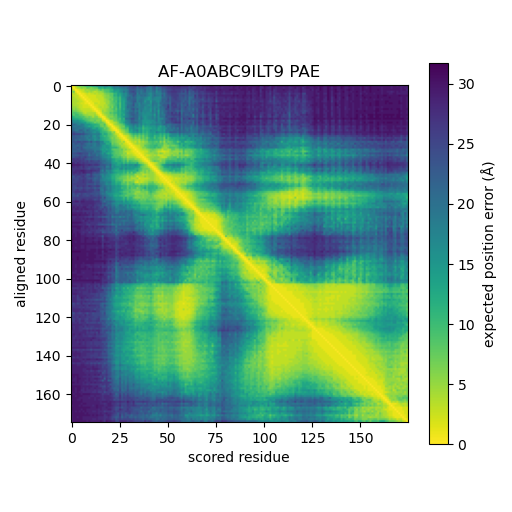 71.38 155 LEU A C 1
ATOM 1185 O O . LEU A 1 155 ? -12.864 6.163 24.322 1.00 71.38 155 LEU A O 1
ATOM 1189 N N . ALA A 1 156 ? -11.984 8.054 23.488 1.00 71.31 156 ALA A N 1
ATOM 1190 C CA . ALA A 1 156 ? -12.334 8.906 24.621 1.00 71.31 156 ALA A CA 1
ATOM 1191 C C . ALA A 1 156 ? -13.858 8.986 24.823 1.00 71.31 156 ALA A C 1
ATOM 1193 O O . ALA A 1 156 ? -14.338 8.755 25.930 1.00 71.31 156 ALA A O 1
ATOM 1194 N N . GLN A 1 157 ? -14.628 9.204 23.750 1.00 75.81 157 GLN A N 1
ATOM 1195 C CA . GLN A 1 157 ? -16.098 9.236 23.795 1.00 75.81 157 GLN A CA 1
ATOM 1196 C C . GLN A 1 157 ? -16.720 7.886 24.174 1.00 75.81 157 GLN A C 1
ATOM 1198 O O . GLN A 1 157 ? -17.807 7.834 24.753 1.00 75.81 157 GLN A O 1
ATOM 1203 N N . THR A 1 158 ? -16.072 6.780 23.810 1.00 70.50 158 THR A N 1
ATOM 1204 C CA . THR A 1 158 ? -16.517 5.430 24.182 1.00 70.50 158 THR A CA 1
ATOM 1205 C C . THR A 1 158 ? -16.196 5.138 25.647 1.00 70.50 158 THR A C 1
ATOM 1207 O O . THR A 1 158 ? -17.039 4.610 26.368 1.00 70.50 158 THR A O 1
ATOM 1210 N N . ALA A 1 159 ? -15.010 5.531 26.115 1.00 66.75 159 ALA A N 1
ATOM 1211 C CA . ALA A 1 159 ? -14.620 5.427 27.517 1.00 66.75 159 ALA A CA 1
ATOM 1212 C C . ALA A 1 159 ? -15.540 6.267 28.422 1.00 66.75 159 ALA A C 1
ATOM 1214 O O . ALA A 1 159 ? -15.992 5.771 29.452 1.00 66.75 159 ALA A O 1
ATOM 1215 N N . GLU A 1 160 ? -15.887 7.487 28.006 1.00 72.88 160 GLU A N 1
ATOM 1216 C CA . GLU A 1 160 ? -16.843 8.355 28.704 1.00 72.88 160 GLU A CA 1
ATOM 1217 C C . GLU A 1 160 ? -18.238 7.719 28.791 1.00 72.88 160 GLU A C 1
ATOM 1219 O O . GLU A 1 160 ? -18.806 7.620 29.879 1.00 72.88 160 GLU A O 1
ATOM 1224 N N . ARG A 1 161 ? -18.761 7.187 27.675 1.00 73.25 161 ARG A N 1
ATOM 1225 C CA . ARG A 1 161 ? -20.048 6.466 27.650 1.00 73.25 161 ARG A CA 1
ATOM 1226 C C . ARG A 1 161 ? -20.077 5.231 28.555 1.00 73.25 161 ARG A C 1
ATOM 1228 O O . ARG A 1 161 ? -21.136 4.893 29.074 1.00 73.25 161 ARG A O 1
ATOM 1235 N N . ASN A 1 162 ? -18.929 4.594 28.771 1.00 74.50 162 ASN A N 1
ATOM 1236 C CA . ASN A 1 162 ? -18.781 3.427 29.643 1.00 74.50 162 ASN A CA 1
ATOM 1237 C C . ASN A 1 162 ? -18.438 3.792 31.103 1.00 74.50 162 ASN A C 1
ATOM 1239 O O . ASN A 1 162 ? -18.144 2.902 31.900 1.00 74.50 162 ASN A O 1
ATOM 1243 N N . GLY A 1 163 ? -18.468 5.080 31.468 1.00 76.06 163 GLY A N 1
ATOM 1244 C CA . GLY A 1 163 ? -18.241 5.548 32.839 1.00 76.06 163 GLY A CA 1
ATOM 1245 C C . GLY A 1 163 ? -16.774 5.547 33.282 1.00 76.06 163 GLY A C 1
ATOM 1246 O O . GLY A 1 163 ? -16.496 5.483 34.480 1.00 76.06 163 GLY A O 1
ATOM 1247 N N . ALA A 1 164 ? -15.821 5.593 32.345 1.00 73.06 164 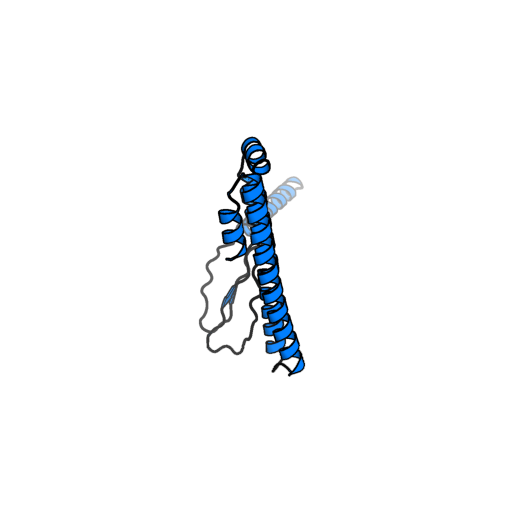ALA A N 1
ATOM 1248 C CA . ALA A 1 164 ? -14.402 5.675 32.675 1.00 73.06 164 ALA A CA 1
ATOM 1249 C C . ALA A 1 164 ? -14.055 6.991 33.394 1.00 73.06 164 ALA A C 1
ATOM 1251 O O . ALA A 1 164 ? -14.639 8.043 33.140 1.00 73.06 164 ALA A O 1
ATOM 1252 N N . SER A 1 165 ? -13.057 6.939 34.281 1.00 70.50 165 SER A N 1
ATOM 1253 C CA . SER A 1 165 ? -12.597 8.123 35.013 1.00 70.50 165 SER A CA 1
ATOM 1254 C C . SER A 1 165 ? -12.003 9.187 34.079 1.00 70.50 165 SER A C 1
ATOM 1256 O O . SER A 1 165 ? -11.365 8.862 33.074 1.00 70.50 165 SER A O 1
ATOM 1258 N N . VAL A 1 166 ? -12.124 10.463 34.459 1.00 73.12 166 VAL A N 1
ATOM 1259 C CA . VAL A 1 166 ? -11.540 11.603 33.722 1.00 73.12 166 VAL A CA 1
ATOM 1260 C C . VAL A 1 166 ? -10.033 11.418 33.499 1.00 73.12 166 VAL A C 1
ATOM 1262 O O . VAL A 1 166 ? -9.528 11.700 32.419 1.00 73.12 166 VAL A O 1
ATOM 1265 N N . GLN A 1 167 ? -9.320 10.844 34.474 1.00 72.81 167 GLN A N 1
ATOM 1266 C CA . GLN A 1 167 ? -7.885 10.545 34.377 1.00 72.81 167 GLN A CA 1
ATOM 1267 C C . GLN A 1 167 ? -7.570 9.500 33.294 1.00 72.81 167 GLN A C 1
ATOM 1269 O O . GLN A 1 167 ? -6.545 9.588 32.619 1.00 72.81 167 GLN A O 1
ATOM 1274 N N . THR A 1 168 ? -8.455 8.519 33.098 1.00 66.62 168 THR A N 1
ATOM 1275 C CA . THR A 1 168 ? -8.341 7.517 32.029 1.00 66.62 168 THR A CA 1
ATOM 1276 C C . THR A 1 168 ? -8.559 8.150 30.656 1.00 66.62 168 THR A C 1
ATOM 1278 O O . THR A 1 168 ? -7.805 7.864 29.731 1.00 66.62 168 THR A O 1
ATOM 1281 N N . ILE A 1 169 ? -9.542 9.044 30.535 1.00 66.06 169 ILE A N 1
ATOM 1282 C CA . ILE A 1 169 ? -9.857 9.758 29.290 1.00 66.06 169 ILE A CA 1
ATOM 1283 C C . ILE A 1 169 ? -8.710 10.704 28.902 1.00 66.06 169 ILE A C 1
ATOM 1285 O O . ILE A 1 169 ? -8.279 10.714 27.751 1.00 66.06 169 ILE A O 1
ATOM 1289 N N . GLN A 1 170 ? -8.147 11.430 29.870 1.00 69.62 170 GLN A N 1
ATOM 1290 C CA . GLN A 1 170 ? -7.019 12.339 29.651 1.00 69.62 170 GLN A CA 1
ATOM 1291 C C . GLN A 1 170 ? -5.782 11.594 29.128 1.00 69.62 170 GLN A C 1
ATOM 1293 O O . GLN A 1 170 ? -5.166 12.002 28.148 1.00 69.62 170 GLN A O 1
ATOM 1298 N N . LYS A 1 171 ? -5.488 10.425 29.710 1.00 69.94 171 LYS A N 1
ATOM 1299 C CA . LYS A 1 171 ? -4.367 9.575 29.295 1.00 69.94 171 LYS A CA 1
ATOM 1300 C C . LYS A 1 171 ? -4.533 8.998 27.881 1.00 69.94 171 LYS A C 1
ATOM 1302 O O . LYS A 1 171 ? -3.532 8.755 27.216 1.00 69.94 171 LYS A O 1
ATOM 1307 N N . ILE A 1 172 ? -5.769 8.783 27.418 1.00 64.19 172 ILE A N 1
ATOM 1308 C CA . ILE A 1 172 ? -6.077 8.332 26.045 1.00 64.19 172 ILE A CA 1
ATOM 1309 C C . ILE A 1 172 ? -5.861 9.460 25.025 1.00 64.19 172 ILE A C 1
ATOM 1311 O O . ILE A 1 172 ? -5.446 9.195 23.901 1.00 64.19 172 ILE A O 1
ATOM 1315 N N . LEU A 1 173 ? -6.126 10.711 25.405 1.00 67.00 173 LEU A N 1
ATOM 1316 C CA . LEU A 1 173 ? -5.944 11.873 24.530 1.00 67.00 173 LEU A CA 1
ATOM 1317 C C . LEU A 1 173 ? -4.471 12.318 24.423 1.00 67.00 173 LEU A C 1
ATOM 1319 O O . LEU A 1 173 ? -4.094 12.928 23.422 1.00 67.00 173 LEU A O 1
ATOM 1323 N N . GLU A 1 174 ? -3.647 12.007 25.430 1.00 72.12 174 GLU A N 1
ATOM 1324 C CA . GLU A 1 174 ? -2.228 12.398 25.514 1.00 72.12 174 GLU A CA 1
ATOM 1325 C C . GLU A 1 174 ? -1.235 11.430 24.832 1.00 72.12 174 GLU A C 1
ATOM 1327 O O . GLU A 1 174 ? -0.138 11.851 24.459 1.00 72.12 174 GLU A O 1
ATOM 1332 N N . GLN A 1 175 ? -1.594 10.154 24.640 1.00 56.91 175 GLN A N 1
ATOM 1333 C CA . GLN A 1 175 ? -0.909 9.225 23.707 1.00 56.91 175 GLN A CA 1
ATOM 1334 C C . GLN A 1 175 ? -1.229 9.642 22.280 1.00 56.91 175 GLN A C 1
ATOM 1336 O O . GLN A 1 175 ? -0.400 9.699 21.331 1.00 56.91 175 GLN A O 1
#

Sequence (175 aa):
MKVNIVIISLLILSLSSCALFKSPASKHELKPGETYWFDYDSTRSSAIYIPADSNIKYCVAPPPDVAQSVIAALKAEMSTEQIQKVSGDAGFSTAVVDLARRTTTVNFIRDTLYRVCEARLQGPLTATEKEIFLAAIAAAKDMAIAEKDKQKQELAQTAERNGASVQTIQKILEQ